Protein AF-A0A9X9PYR2-F1 (afdb_monomer_lite)

Radius of gyration: 12.33 Å; chains: 1; bounding box: 20×28×31 Å

Sequence (84 aa):
VKQRQEEVTRILDIYQIKYELIDISVSLKVLQEMRMKVSTPKALPPQIFNGQEYCGVRVNVHFYFIFISFIKVIYMGKQYIYGL

Organism: Gulo gulo (NCBI:txid48420)

pLDDT: mean 73.47, std 14.22, range [44.66, 90.44]

InterPro domains:
  IPR006993 SH3-binding, glutamic acid-rich protein [PF04908] (1-56)
  IPR036249 Thioredoxin-like superfamily [SSF52833] (4-56)
  IPR051033 SH3 domain-binding glutamic acid-rich protein [PTHR12232] (1-56)

Structure (mmCIF, N/CA/C/O backbone):
data_AF-A0A9X9PYR2-F1
#
_entry.id   AF-A0A9X9PYR2-F1
#
loop_
_atom_site.group_PDB
_atom_site.id
_atom_site.type_symbol
_atom_site.label_atom_id
_atom_site.label_alt_id
_atom_site.label_comp_id
_atom_site.label_asym_id
_atom_site.label_entity_id
_atom_site.label_seq_id
_atom_site.pdbx_PDB_ins_code
_atom_site.Cartn_x
_atom_site.Cartn_y
_atom_site.Cartn_z
_atom_site.occupancy
_atom_site.B_iso_or_equiv
_atom_site.auth_seq_id
_atom_site.auth_comp_id
_atom_site.auth_asym_id
_atom_site.auth_atom_id
_atom_site.pdbx_PDB_model_num
ATOM 1 N N . VAL A 1 1 ? 2.201 -9.695 3.483 1.00 59.84 1 VAL A N 1
ATOM 2 C CA . VAL A 1 1 ? 1.619 -8.388 3.089 1.00 59.84 1 VAL A CA 1
ATOM 3 C C . VAL A 1 1 ? 0.435 -8.051 3.982 1.00 59.84 1 VAL A C 1
ATOM 5 O O . VAL A 1 1 ? 0.554 -7.099 4.734 1.00 59.84 1 VAL A O 1
ATOM 8 N N . LYS A 1 2 ? -0.609 -8.893 4.012 1.00 68.06 2 LYS A N 1
ATOM 9 C CA . LYS A 1 2 ? -1.836 -8.693 4.804 1.00 68.06 2 LYS A CA 1
ATOM 10 C C . LYS A 1 2 ? -1.618 -8.363 6.294 1.00 68.06 2 LYS A C 1
ATOM 12 O O . LYS A 1 2 ? -1.999 -7.287 6.725 1.00 68.06 2 LYS A O 1
ATOM 17 N N . GLN A 1 3 ? -0.867 -9.193 7.026 1.00 71.88 3 GLN A N 1
ATOM 18 C CA . GLN A 1 3 ? -0.549 -8.941 8.447 1.00 71.88 3 GLN A CA 1
ATOM 19 C C . GLN A 1 3 ? 0.148 -7.593 8.699 1.00 71.88 3 GLN A C 1
ATOM 21 O O . GLN A 1 3 ? -0.071 -6.965 9.725 1.00 71.88 3 GLN A O 1
ATOM 26 N N . ARG A 1 4 ? 0.982 -7.128 7.757 1.00 69.00 4 ARG A N 1
ATOM 27 C CA . ARG A 1 4 ? 1.699 -5.852 7.904 1.00 69.00 4 ARG A CA 1
ATOM 28 C C . ARG A 1 4 ? 0.770 -4.667 7.687 1.00 69.00 4 ARG A C 1
ATOM 30 O O . ARG A 1 4 ? 0.886 -3.676 8.386 1.00 69.00 4 ARG A O 1
ATOM 37 N N . GLN A 1 5 ? -0.136 -4.768 6.719 1.00 71.50 5 GLN A N 1
ATOM 38 C CA . GLN A 1 5 ? -1.146 -3.744 6.468 1.00 71.50 5 GLN A CA 1
ATOM 39 C C . GLN A 1 5 ? -2.107 -3.629 7.656 1.00 71.50 5 GLN A C 1
ATOM 41 O O . GLN A 1 5 ? -2.354 -2.520 8.111 1.00 71.50 5 GLN A O 1
ATOM 46 N N . GLU A 1 6 ? -2.545 -4.764 8.211 1.00 81.19 6 GLU A N 1
ATOM 47 C CA . GLU A 1 6 ? -3.371 -4.820 9.426 1.00 81.19 6 GLU A CA 1
ATOM 48 C C . GLU A 1 6 ? -2.670 -4.191 10.643 1.00 81.19 6 GLU A C 1
ATOM 50 O O . GLU A 1 6 ? -3.303 -3.499 11.438 1.00 81.19 6 GLU A O 1
ATOM 55 N N . GLU A 1 7 ? -1.357 -4.391 10.791 1.00 79.31 7 GLU A N 1
ATOM 56 C CA . GLU A 1 7 ? -0.573 -3.765 11.861 1.00 79.31 7 GLU A CA 1
ATOM 57 C C . GLU A 1 7 ? -0.503 -2.237 11.704 1.00 79.31 7 GLU A C 1
ATOM 59 O O . GLU A 1 7 ? -0.722 -1.512 12.675 1.00 79.31 7 GLU A O 1
ATOM 64 N N . VAL A 1 8 ? -0.270 -1.737 10.482 1.00 75.31 8 VAL A N 1
ATOM 65 C CA . VAL A 1 8 ? -0.272 -0.292 10.192 1.00 75.31 8 VAL A CA 1
ATOM 66 C C . VAL A 1 8 ? -1.629 0.322 10.520 1.00 75.31 8 VAL A C 1
ATOM 68 O O . VAL A 1 8 ? -1.678 1.298 11.266 1.00 75.31 8 VAL A O 1
ATOM 71 N N . THR A 1 9 ? -2.721 -0.233 9.986 1.00 78.56 9 THR A N 1
ATOM 72 C CA . THR A 1 9 ? -4.065 0.333 10.174 1.00 78.56 9 THR A CA 1
ATOM 73 C C . THR A 1 9 ? -4.461 0.318 11.642 1.00 78.56 9 THR A C 1
ATOM 75 O O . THR A 1 9 ? -4.877 1.346 12.162 1.00 78.56 9 THR A O 1
ATOM 78 N N . ARG A 1 10 ? -4.196 -0.784 12.360 1.00 82.50 10 ARG A N 1
ATOM 79 C CA . ARG A 1 10 ? -4.475 -0.886 13.798 1.00 82.50 10 ARG A CA 1
ATOM 80 C C . ARG A 1 10 ? -3.757 0.191 14.610 1.00 82.50 10 ARG A C 1
ATOM 82 O O . ARG A 1 10 ? -4.346 0.748 15.531 1.00 82.50 10 ARG A O 1
ATOM 89 N N . ILE A 1 11 ? -2.490 0.475 14.306 1.00 76.69 11 ILE A N 1
ATOM 90 C CA . ILE A 1 11 ? -1.738 1.534 14.993 1.00 76.69 11 ILE A CA 1
ATOM 91 C C . ILE A 1 11 ? -2.371 2.899 14.710 1.00 76.69 11 ILE A C 1
ATOM 93 O O . ILE A 1 11 ? -2.606 3.665 15.642 1.00 76.69 11 ILE A O 1
ATOM 97 N N . LEU A 1 12 ? -2.675 3.201 13.447 1.00 78.38 12 LEU A N 1
ATOM 98 C CA . LEU A 1 12 ? -3.298 4.473 13.076 1.00 78.38 12 LEU A CA 1
ATOM 99 C C . LEU A 1 12 ? -4.667 4.651 13.745 1.00 78.38 12 LEU A C 1
ATOM 101 O O . LEU A 1 12 ? -4.950 5.735 14.254 1.00 78.38 12 LEU A O 1
ATOM 105 N N . ASP A 1 13 ? -5.455 3.579 13.834 1.00 84.19 13 ASP A N 1
ATOM 106 C CA . ASP A 1 13 ? -6.746 3.559 14.523 1.00 84.19 13 ASP A CA 1
ATOM 107 C C . ASP A 1 13 ? -6.591 3.840 16.029 1.00 84.19 13 ASP A C 1
ATOM 109 O O . ASP A 1 13 ? -7.321 4.667 16.578 1.00 84.19 13 ASP A O 1
ATOM 113 N N . ILE A 1 14 ? -5.607 3.215 16.700 1.00 84.06 14 ILE A N 1
ATOM 114 C CA . ILE A 1 14 ? -5.300 3.449 18.128 1.00 84.06 14 ILE A CA 1
ATOM 115 C C . ILE A 1 14 ? -4.986 4.927 18.391 1.00 84.06 14 ILE A C 1
ATOM 117 O O . ILE A 1 14 ? -5.421 5.483 19.400 1.00 84.06 14 ILE A O 1
ATOM 121 N N . TYR A 1 15 ? -4.246 5.568 17.486 1.00 77.81 15 TYR A N 1
ATOM 122 C CA . TYR A 1 15 ? -3.877 6.980 17.597 1.00 77.81 15 TYR A CA 1
ATOM 123 C C . TYR A 1 15 ? -4.904 7.941 16.971 1.00 77.81 15 TYR A C 1
ATOM 125 O O . TYR A 1 15 ? -4.651 9.145 16.934 1.00 77.81 15 TYR A O 1
ATOM 133 N N . GLN A 1 16 ? -6.055 7.437 16.504 1.00 80.50 16 GLN A N 1
ATOM 134 C CA . GLN A 1 16 ? -7.121 8.207 15.841 1.00 80.50 16 GLN A CA 1
ATOM 135 C C . GLN A 1 16 ? -6.634 9.045 14.652 1.00 80.50 16 GLN A C 1
ATOM 137 O O . GLN A 1 16 ? -7.119 10.146 14.372 1.00 80.50 16 GLN A O 1
ATOM 142 N N . ILE A 1 17 ? -5.651 8.518 13.937 1.00 79.12 17 ILE A N 1
ATOM 143 C CA . ILE A 1 17 ? -5.058 9.170 12.785 1.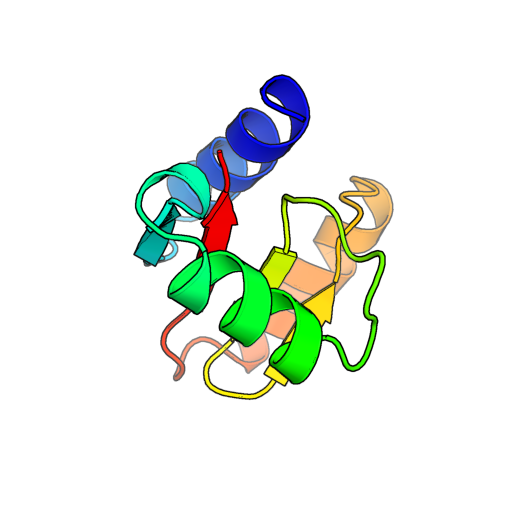00 79.12 17 ILE A CA 1
ATOM 144 C C . ILE A 1 17 ? -5.942 8.891 11.576 1.00 79.12 17 ILE A C 1
ATOM 146 O O . ILE A 1 17 ? -6.231 7.740 11.265 1.00 79.12 17 ILE A O 1
ATOM 150 N N . LYS A 1 18 ? -6.358 9.940 10.864 1.00 81.00 18 LYS A N 1
ATOM 151 C CA . LYS A 1 18 ? -7.128 9.778 9.626 1.00 81.00 18 LYS A CA 1
ATOM 152 C C . LYS A 1 18 ? -6.209 9.333 8.490 1.00 81.00 18 LYS A C 1
ATOM 154 O O . LYS A 1 18 ? -5.237 10.024 8.186 1.00 81.00 18 LYS A O 1
ATOM 159 N N . TYR A 1 19 ? -6.567 8.240 7.828 1.00 82.25 19 TYR A N 1
ATOM 160 C CA . TYR A 1 19 ? -5.885 7.734 6.641 1.00 82.25 19 TYR A CA 1
ATOM 161 C C . TYR A 1 19 ? -6.886 7.289 5.578 1.00 82.25 19 TYR A C 1
ATOM 163 O O . TYR A 1 19 ? -8.037 6.968 5.873 1.00 82.25 19 TYR A O 1
ATOM 171 N N . GLU A 1 20 ? -6.423 7.259 4.336 1.00 86.25 20 GLU A N 1
ATOM 172 C CA . GLU A 1 20 ? -7.132 6.682 3.203 1.00 86.25 20 GLU A CA 1
ATOM 173 C C . GLU A 1 20 ? -6.418 5.404 2.758 1.00 86.25 20 GLU A C 1
ATOM 175 O O . GLU A 1 20 ? -5.222 5.424 2.453 1.00 86.25 20 GLU A O 1
ATOM 180 N N . LEU A 1 21 ? -7.148 4.287 2.741 1.00 86.12 21 LEU A N 1
ATOM 181 C CA . LEU A 1 21 ? -6.645 3.018 2.230 1.00 86.12 21 LEU A CA 1
ATOM 182 C C . LEU A 1 21 ? -6.948 2.916 0.732 1.00 86.12 21 LEU A C 1
ATOM 184 O O . LEU A 1 21 ? -8.104 2.837 0.328 1.00 86.12 21 LEU A O 1
ATOM 188 N N . ILE A 1 22 ? -5.896 2.897 -0.078 1.00 87.50 22 ILE A N 1
ATOM 189 C CA . ILE A 1 22 ? -5.956 2.758 -1.529 1.00 87.50 22 ILE A CA 1
ATOM 190 C C . ILE A 1 22 ? -5.611 1.311 -1.884 1.00 87.50 22 ILE A C 1
ATOM 192 O O . ILE A 1 22 ? -4.463 0.882 -1.755 1.00 87.50 22 ILE A O 1
ATOM 196 N N . ASP A 1 23 ? -6.606 0.560 -2.346 1.00 86.44 23 ASP A N 1
ATOM 197 C CA . ASP A 1 23 ? -6.424 -0.818 -2.801 1.00 86.44 23 ASP A CA 1
ATOM 198 C C . ASP A 1 23 ? -5.812 -0.848 -4.213 1.00 86.44 23 ASP A C 1
ATOM 200 O O . ASP A 1 23 ? -6.410 -0.408 -5.201 1.00 86.44 23 ASP A O 1
ATOM 204 N N . ILE A 1 24 ? -4.590 -1.375 -4.313 1.00 87.00 24 ILE A N 1
ATOM 205 C CA . ILE A 1 24 ? -3.851 -1.471 -5.577 1.00 87.00 24 ILE A CA 1
ATOM 206 C C . ILE A 1 24 ? -4.320 -2.633 -6.457 1.00 87.00 24 ILE A C 1
ATOM 208 O O . ILE A 1 24 ? -3.936 -2.695 -7.626 1.00 87.00 24 ILE A O 1
ATOM 212 N N . SER A 1 25 ? -5.110 -3.563 -5.917 1.00 85.56 25 SER A N 1
ATOM 213 C CA . SER A 1 25 ? -5.671 -4.689 -6.665 1.00 85.56 25 SER A CA 1
ATOM 214 C C . SER A 1 25 ? -6.795 -4.249 -7.609 1.00 85.56 25 SER A C 1
ATOM 216 O O . SER A 1 25 ? -7.002 -4.871 -8.651 1.00 85.56 25 SER A O 1
ATOM 218 N N . VAL A 1 26 ? -7.447 -3.120 -7.304 1.00 86.88 26 VAL A N 1
ATOM 219 C CA . VAL A 1 26 ? -8.563 -2.561 -8.081 1.00 86.88 26 VAL A CA 1
ATOM 220 C C . VAL A 1 26 ? -8.146 -2.194 -9.505 1.00 86.88 26 VAL A C 1
ATOM 222 O O . VAL A 1 26 ? -8.933 -2.346 -10.439 1.00 86.88 26 VAL A O 1
ATOM 225 N N . SER A 1 27 ? -6.917 -1.704 -9.714 1.00 90.00 27 SER A N 1
ATOM 226 C CA . SER A 1 27 ? -6.426 -1.445 -11.070 1.00 90.00 27 SER A CA 1
ATOM 227 C C . SER A 1 27 ? -4.903 -1.402 -11.190 1.00 90.00 27 SER A C 1
ATOM 229 O O . SER A 1 27 ? -4.185 -0.883 -10.334 1.00 90.00 27 SER A O 1
ATOM 231 N N . LEU A 1 28 ? -4.408 -1.826 -12.357 1.00 88.81 28 LEU A N 1
ATOM 232 C CA . LEU A 1 28 ? -2.999 -1.683 -12.745 1.00 88.81 28 LEU A CA 1
ATOM 233 C C . LEU A 1 28 ? -2.517 -0.224 -12.714 1.00 88.81 28 LEU A C 1
ATOM 235 O O . LEU A 1 28 ? -1.341 0.016 -12.449 1.00 88.81 28 LEU A O 1
ATOM 239 N N . LYS A 1 29 ? -3.411 0.747 -12.953 1.00 90.44 29 LYS A N 1
ATOM 240 C CA . LYS A 1 29 ? -3.080 2.180 -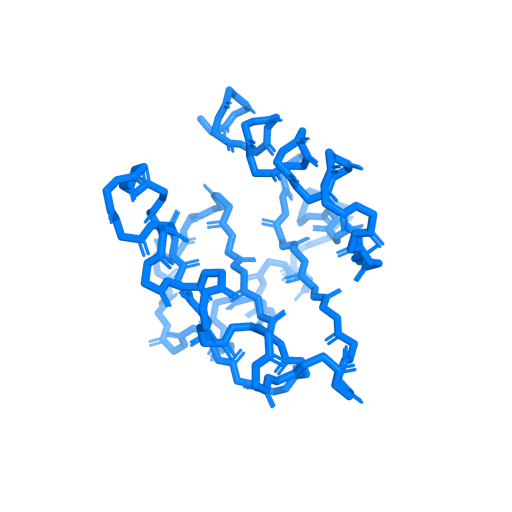12.906 1.00 90.44 29 LYS A CA 1
ATOM 241 C C . LYS A 1 29 ? -2.682 2.614 -11.498 1.00 90.44 29 LYS A C 1
ATOM 243 O O . LYS A 1 29 ? -1.672 3.287 -11.344 1.00 90.44 29 LYS A O 1
ATOM 248 N N . VAL A 1 30 ? -3.420 2.170 -10.483 1.00 88.19 30 VAL A N 1
ATOM 249 C CA . VAL A 1 30 ? -3.134 2.481 -9.072 1.00 88.19 30 VAL A CA 1
ATOM 250 C C . VAL A 1 30 ? -1.821 1.829 -8.626 1.00 88.19 30 VAL A C 1
ATOM 252 O O . VAL A 1 30 ? -0.991 2.467 -7.979 1.00 88.19 30 VAL A O 1
ATOM 255 N N . LEU A 1 31 ? -1.563 0.584 -9.045 1.00 87.94 31 LEU A N 1
ATOM 256 C CA . LEU A 1 31 ? -0.273 -0.075 -8.814 1.00 87.94 31 LEU A CA 1
ATOM 257 C C . LEU A 1 31 ? 0.896 0.694 -9.457 1.00 87.94 31 LEU A C 1
ATOM 259 O O . LEU A 1 31 ? 1.965 0.829 -8.855 1.00 87.94 31 LEU A O 1
ATOM 263 N N . GLN A 1 32 ? 0.715 1.176 -10.689 1.00 90.44 32 GLN A N 1
ATOM 264 C CA . GLN A 1 32 ? 1.717 1.982 -11.386 1.00 90.44 32 GLN A CA 1
ATOM 265 C C . GLN A 1 32 ? 1.921 3.335 -10.705 1.00 90.44 32 GLN A C 1
ATOM 267 O O . GLN A 1 32 ? 3.066 3.732 -10.512 1.00 90.44 32 GLN A O 1
ATOM 272 N N . GLU A 1 33 ? 0.849 4.005 -10.282 1.00 89.38 33 GLU A N 1
ATOM 273 C CA . GLU A 1 33 ? 0.911 5.259 -9.530 1.00 89.38 33 GLU A CA 1
ATOM 274 C C . GLU A 1 33 ? 1.731 5.099 -8.247 1.00 89.38 33 GLU A C 1
ATOM 276 O O . GLU A 1 33 ? 2.666 5.865 -8.016 1.00 89.38 33 GLU A O 1
ATOM 281 N N . MET A 1 34 ? 1.457 4.054 -7.460 1.00 89.12 34 MET A N 1
ATOM 282 C CA . MET A 1 34 ? 2.241 3.720 -6.272 1.00 89.12 34 MET A CA 1
ATOM 283 C C . MET A 1 34 ? 3.728 3.541 -6.621 1.00 89.12 34 MET A C 1
ATOM 285 O O . MET A 1 34 ? 4.591 4.147 -5.992 1.00 89.12 34 MET A O 1
ATOM 289 N N . ARG A 1 35 ? 4.058 2.747 -7.650 1.00 90.44 35 ARG A N 1
ATOM 290 C CA . ARG A 1 35 ? 5.454 2.500 -8.069 1.00 90.44 35 ARG A CA 1
ATOM 291 C C . ARG A 1 35 ? 6.166 3.757 -8.563 1.00 90.44 35 ARG A C 1
ATOM 293 O O . ARG A 1 35 ? 7.356 3.903 -8.292 1.00 90.44 35 ARG A O 1
ATOM 300 N N . MET A 1 36 ? 5.455 4.644 -9.258 1.00 89.88 36 MET A N 1
ATOM 301 C CA . MET A 1 36 ? 5.980 5.938 -9.696 1.00 89.88 36 MET A CA 1
ATOM 302 C C . MET A 1 36 ? 6.244 6.855 -8.504 1.00 89.88 36 MET A C 1
ATOM 304 O O . MET A 1 36 ? 7.321 7.432 -8.425 1.00 89.88 36 MET A O 1
ATOM 308 N N . LYS A 1 37 ? 5.318 6.935 -7.540 1.00 86.19 37 LYS A N 1
ATOM 309 C CA . LYS A 1 37 ? 5.483 7.754 -6.328 1.00 86.19 37 LYS A CA 1
ATOM 310 C C . LYS A 1 37 ? 6.638 7.279 -5.442 1.00 86.19 37 LYS A C 1
ATOM 312 O O . LYS A 1 37 ? 7.341 8.097 -4.864 1.00 86.19 37 LYS A O 1
ATOM 317 N N . VAL A 1 38 ? 6.868 5.967 -5.364 1.00 85.50 38 VAL A N 1
ATOM 318 C CA . VAL A 1 38 ? 8.026 5.376 -4.660 1.00 85.50 38 VAL A CA 1
ATOM 319 C C . VAL A 1 38 ? 9.307 5.437 -5.518 1.00 85.50 38 VAL A C 1
ATOM 321 O O . VAL A 1 38 ? 10.381 5.039 -5.068 1.00 85.50 38 VAL A O 1
ATOM 324 N N . SER A 1 39 ? 9.218 5.880 -6.779 1.00 86.31 39 SER A N 1
ATOM 325 C CA . SER A 1 39 ? 10.304 5.831 -7.771 1.00 86.31 39 SER A CA 1
ATOM 326 C C . SER A 1 39 ? 10.961 4.446 -7.880 1.00 86.31 39 SER A C 1
ATOM 328 O O . SER A 1 39 ? 12.151 4.319 -8.160 1.00 86.31 39 SER A O 1
ATOM 330 N N . THR A 1 40 ? 10.189 3.382 -7.627 1.00 81.88 40 THR A N 1
ATOM 331 C CA . THR A 1 40 ? 10.687 2.004 -7.547 1.00 81.88 40 THR A CA 1
ATOM 332 C C . THR A 1 40 ? 9.750 1.052 -8.298 1.00 81.88 40 THR A C 1
ATOM 334 O O . THR A 1 40 ? 8.667 0.722 -7.807 1.00 81.88 40 THR A O 1
ATOM 337 N N . PRO A 1 41 ? 10.163 0.508 -9.459 1.00 83.25 41 PRO A N 1
ATOM 338 C CA . PRO A 1 41 ? 9.297 -0.318 -10.309 1.00 83.25 41 PRO A CA 1
ATOM 339 C C . PRO A 1 41 ? 8.954 -1.690 -9.705 1.00 83.25 41 PRO A C 1
ATOM 341 O O . PRO A 1 41 ? 7.991 -2.328 -10.124 1.00 83.25 41 PRO A O 1
ATOM 344 N N . LYS A 1 42 ? 9.720 -2.144 -8.705 1.00 85.25 42 LYS A N 1
ATOM 345 C CA . LYS A 1 42 ? 9.492 -3.396 -7.965 1.00 85.25 42 LYS A CA 1
ATOM 346 C C . LYS A 1 42 ? 8.877 -3.168 -6.577 1.00 85.25 42 LYS A C 1
ATOM 348 O O . LYS A 1 42 ? 8.936 -4.064 -5.740 1.00 85.25 42 LYS A O 1
ATOM 353 N N . ALA A 1 43 ? 8.315 -1.983 -6.311 1.00 83.00 43 ALA A N 1
ATOM 354 C CA . ALA A 1 43 ? 7.669 -1.703 -5.032 1.00 83.00 43 ALA A CA 1
ATOM 355 C C . ALA A 1 43 ? 6.489 -2.659 -4.795 1.00 83.00 43 ALA A C 1
ATOM 357 O O . ALA A 1 43 ? 5.694 -2.934 -5.704 1.00 83.00 43 ALA A O 1
ATOM 358 N N . LEU A 1 44 ? 6.406 -3.160 -3.563 1.00 83.81 44 LEU A N 1
ATOM 359 C CA . LEU A 1 44 ? 5.365 -4.061 -3.078 1.00 83.81 44 LEU A CA 1
ATOM 360 C C . LEU A 1 44 ? 4.622 -3.394 -1.914 1.00 83.81 44 LEU A C 1
ATOM 362 O O . LEU A 1 44 ? 5.275 -2.728 -1.111 1.00 83.81 44 LEU A O 1
ATOM 366 N N . PRO A 1 45 ? 3.304 -3.581 -1.778 1.00 82.81 45 PRO A N 1
ATOM 367 C CA . PRO A 1 45 ? 2.550 -3.073 -0.632 1.00 82.81 45 PRO A CA 1
ATOM 368 C C . PRO A 1 45 ? 2.994 -3.711 0.705 1.00 82.81 45 PRO A C 1
ATOM 370 O O . PRO A 1 45 ? 3.514 -4.838 0.712 1.00 82.81 45 PRO A O 1
ATOM 373 N N . PRO A 1 46 ? 2.743 -3.051 1.853 1.00 81.56 46 PRO A N 1
ATOM 374 C CA . PRO A 1 46 ? 2.122 -1.727 1.990 1.00 81.56 46 PRO A CA 1
ATOM 375 C C . PRO A 1 46 ? 3.095 -0.566 1.706 1.00 81.56 46 PRO A C 1
ATOM 377 O O . PRO A 1 46 ? 4.293 -0.701 1.939 1.00 81.56 46 PRO A O 1
ATOM 380 N N . GLN A 1 47 ? 2.590 0.570 1.214 1.00 84.62 47 GLN A N 1
ATOM 381 C CA . GLN A 1 47 ? 3.366 1.808 1.001 1.00 84.62 47 GLN A CA 1
ATOM 382 C C . GLN A 1 47 ? 2.640 2.996 1.637 1.00 84.62 47 GLN A C 1
ATOM 384 O O . GLN A 1 47 ? 1.478 3.236 1.308 1.00 84.62 47 GLN A O 1
ATOM 389 N N . ILE A 1 48 ? 3.305 3.731 2.530 1.00 83.38 48 ILE A N 1
ATOM 390 C CA . ILE A 1 48 ? 2.693 4.842 3.275 1.00 83.38 48 ILE A CA 1
ATOM 391 C C . ILE A 1 48 ? 3.164 6.179 2.700 1.00 83.38 48 ILE A C 1
ATOM 393 O O . ILE A 1 48 ? 4.355 6.371 2.442 1.00 83.38 48 ILE A O 1
ATOM 397 N N . PHE A 1 49 ? 2.226 7.109 2.542 1.00 80.81 49 PHE A N 1
ATOM 398 C CA . PHE A 1 49 ? 2.465 8.480 2.107 1.00 80.81 49 PHE A CA 1
ATOM 399 C C . PHE A 1 49 ? 1.734 9.477 3.004 1.00 80.81 49 PHE A C 1
ATOM 401 O O . PHE A 1 49 ? 0.623 9.219 3.466 1.00 80.81 49 PHE A O 1
ATOM 408 N N . ASN A 1 50 ? 2.327 10.651 3.184 1.00 77.56 50 ASN A N 1
ATOM 409 C CA . ASN A 1 50 ? 1.687 11.808 3.792 1.00 77.56 50 ASN A C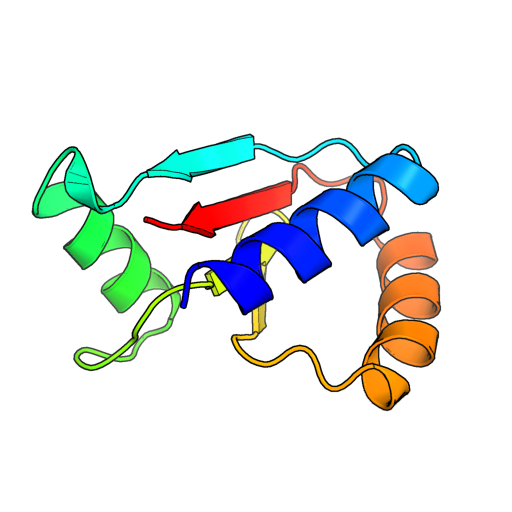A 1
ATOM 410 C C . ASN A 1 50 ? 1.622 12.934 2.757 1.00 77.56 50 ASN A C 1
ATOM 412 O O . ASN A 1 50 ? 2.624 13.572 2.437 1.00 77.56 50 ASN A O 1
ATOM 416 N N . GLY A 1 51 ? 0.452 13.145 2.159 1.00 78.81 51 GLY A N 1
ATOM 417 C CA . GLY A 1 51 ? 0.323 14.026 1.006 1.00 78.81 51 GLY A CA 1
ATOM 418 C C . GLY A 1 51 ? 1.149 13.509 -0.175 1.00 78.81 51 GLY A C 1
ATOM 419 O O . GLY A 1 51 ? 0.816 12.491 -0.780 1.00 78.81 51 GLY A O 1
ATOM 420 N N . GLN A 1 52 ? 2.218 14.236 -0.501 1.00 79.75 52 GLN A N 1
ATOM 421 C CA . GLN A 1 52 ? 3.188 13.879 -1.544 1.00 79.75 52 GLN A CA 1
ATOM 422 C C . GLN A 1 52 ? 4.472 13.261 -0.970 1.00 79.75 52 GLN A C 1
ATOM 424 O O . GLN A 1 52 ? 5.294 12.747 -1.725 1.00 79.75 52 GLN A O 1
ATOM 429 N N . GLU A 1 53 ? 4.655 13.307 0.351 1.00 77.62 53 GLU A N 1
ATOM 430 C CA . GLU A 1 53 ? 5.857 12.819 1.013 1.00 77.62 53 GLU A CA 1
ATOM 431 C C . GLU A 1 53 ? 5.770 11.309 1.228 1.00 77.62 53 GLU A C 1
ATOM 433 O O . GLU A 1 53 ? 4.770 10.780 1.720 1.00 77.62 53 GLU A O 1
ATOM 438 N N . TYR A 1 54 ? 6.825 10.601 0.840 1.00 81.88 54 TYR A N 1
ATOM 439 C CA . TYR A 1 54 ? 6.906 9.158 0.992 1.00 81.88 54 TYR A CA 1
ATOM 440 C C . TYR A 1 54 ? 7.442 8.781 2.377 1.00 81.88 54 TYR A C 1
ATOM 442 O O . TYR A 1 54 ? 8.532 9.191 2.767 1.00 81.88 54 TYR A O 1
ATOM 450 N N . CYS A 1 55 ? 6.684 7.962 3.105 1.00 76.38 55 CYS A N 1
ATOM 451 C CA . CYS A 1 55 ? 6.947 7.620 4.502 1.00 76.38 55 CYS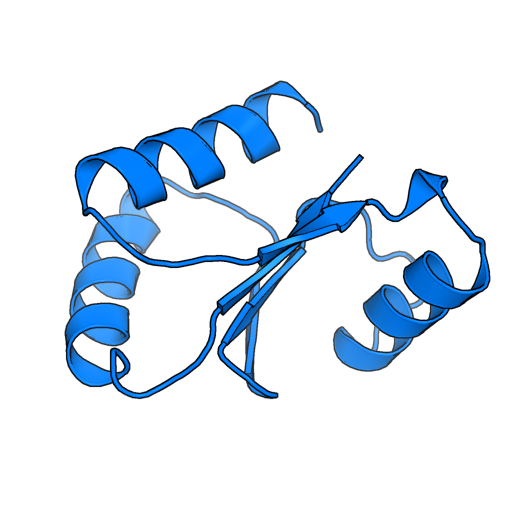 A CA 1
ATOM 452 C C . CYS A 1 55 ? 7.584 6.232 4.696 1.00 76.38 55 CYS A C 1
ATOM 454 O O . CYS A 1 55 ? 8.124 5.953 5.765 1.00 76.38 55 CYS A O 1
ATOM 456 N N . GLY A 1 56 ? 7.538 5.355 3.684 1.00 77.00 56 GLY A N 1
ATOM 457 C CA . GLY A 1 56 ? 8.201 4.044 3.706 1.00 77.00 56 GLY A CA 1
ATOM 458 C C . GLY A 1 56 ? 7.286 2.813 3.592 1.00 77.00 56 GLY A C 1
ATOM 459 O O . GLY A 1 56 ? 6.059 2.903 3.608 1.00 77.00 56 GLY A O 1
ATOM 460 N N . VAL A 1 57 ? 7.931 1.637 3.482 1.00 67.19 57 VAL A N 1
ATOM 461 C CA . VAL A 1 57 ? 7.316 0.292 3.298 1.00 67.19 57 VAL A CA 1
ATOM 462 C C . VAL A 1 57 ? 7.282 -0.539 4.583 1.00 67.19 57 VAL A C 1
ATOM 464 O O . VAL A 1 57 ? 6.466 -1.447 4.741 1.00 67.19 57 VAL A O 1
ATOM 467 N N . ARG A 1 58 ? 8.284 -0.351 5.454 1.00 59.94 58 ARG A N 1
ATOM 468 C CA . ARG A 1 58 ? 8.622 -1.311 6.511 1.00 59.94 58 ARG A CA 1
ATOM 469 C C . ARG A 1 58 ? 8.337 -0.731 7.882 1.00 59.94 58 ARG A C 1
ATOM 471 O O . ARG A 1 58 ? 9.073 0.114 8.379 1.00 59.94 58 ARG A O 1
ATOM 478 N N . VAL A 1 59 ? 7.316 -1.294 8.509 1.00 51.69 59 VAL A N 1
ATOM 479 C CA . VAL A 1 59 ? 7.039 -1.158 9.933 1.00 51.69 59 VAL A CA 1
ATOM 480 C C . VAL A 1 59 ? 8.104 -1.922 10.712 1.00 51.69 59 VAL A C 1
ATOM 482 O O . VAL A 1 59 ? 7.966 -3.106 10.988 1.00 51.69 59 VAL A O 1
ATOM 485 N N . ASN A 1 60 ? 9.222 -1.269 11.021 1.00 48.59 60 ASN A N 1
ATOM 486 C CA . ASN A 1 60 ? 9.986 -1.651 12.202 1.00 48.59 60 ASN A CA 1
ATOM 487 C C . ASN A 1 60 ? 9.345 -0.904 13.368 1.00 48.59 60 ASN A C 1
ATOM 489 O O . ASN A 1 60 ? 9.431 0.320 13.433 1.00 48.59 60 ASN A O 1
ATOM 493 N N . VAL A 1 61 ? 8.703 -1.634 14.279 1.00 49.22 61 VAL A N 1
ATOM 494 C CA . VAL A 1 61 ? 7.966 -1.092 15.438 1.00 49.22 61 VAL A CA 1
ATOM 495 C C . VAL A 1 61 ? 8.832 -0.137 16.283 1.00 49.22 61 VAL A C 1
ATOM 497 O O . VAL A 1 61 ? 8.332 0.800 16.892 1.00 49.22 61 VAL A O 1
ATOM 500 N N . HIS A 1 62 ? 10.159 -0.293 16.246 1.00 47.44 62 HIS A N 1
ATOM 501 C CA . HIS A 1 62 ? 11.106 0.608 16.911 1.00 47.44 62 HIS A CA 1
ATOM 502 C C . HIS A 1 62 ? 11.251 1.983 16.225 1.00 47.44 62 HIS A C 1
ATOM 504 O O . HIS A 1 62 ? 11.430 2.999 16.888 1.00 47.44 62 HIS A O 1
ATOM 510 N N . PHE A 1 63 ? 11.119 2.041 14.897 1.00 51.16 63 PHE A N 1
ATOM 511 C CA . PHE A 1 63 ? 11.103 3.296 14.139 1.00 51.16 63 PHE A CA 1
ATOM 512 C C . PHE A 1 63 ? 9.766 4.036 14.278 1.00 51.16 63 PHE A C 1
ATOM 514 O O . PHE A 1 63 ? 9.720 5.245 14.078 1.00 51.16 63 PHE A O 1
ATOM 521 N N . TYR A 1 64 ? 8.692 3.345 14.677 1.00 53.75 64 TYR A N 1
ATOM 522 C CA . TYR A 1 64 ? 7.360 3.930 14.848 1.00 53.75 64 TYR A CA 1
ATOM 523 C C . TYR A 1 64 ? 7.277 4.949 15.980 1.00 53.75 64 TYR A C 1
ATOM 525 O O . TYR A 1 64 ? 6.509 5.889 15.864 1.00 53.75 64 TYR A O 1
ATOM 533 N N . PHE A 1 65 ? 8.071 4.834 17.046 1.00 49.94 65 PHE A N 1
ATOM 534 C CA . PHE A 1 65 ? 8.053 5.838 18.117 1.00 49.94 65 PHE A CA 1
ATOM 535 C C . PHE A 1 65 ? 8.661 7.172 17.652 1.00 49.94 65 PHE A C 1
ATOM 537 O O . PHE A 1 65 ? 8.137 8.248 17.948 1.00 49.94 65 PHE A O 1
ATOM 544 N N . ILE A 1 66 ? 9.724 7.095 16.843 1.00 49.97 66 ILE A N 1
ATOM 545 C CA . ILE A 1 66 ? 10.343 8.255 16.190 1.00 49.97 66 ILE A CA 1
ATOM 546 C C . ILE A 1 66 ? 9.413 8.788 15.096 1.00 49.97 66 ILE A C 1
ATOM 548 O O . ILE A 1 66 ? 9.205 9.994 15.008 1.00 49.97 66 ILE A O 1
ATOM 552 N N . PHE A 1 67 ? 8.780 7.898 14.325 1.00 54.66 67 PHE A N 1
ATOM 553 C CA . PHE A 1 67 ? 7.840 8.267 13.275 1.00 54.66 67 PHE A CA 1
ATOM 554 C C . PHE A 1 67 ? 6.569 8.899 13.843 1.00 54.66 67 PHE A C 1
ATOM 556 O O . PHE A 1 67 ? 6.214 9.955 13.374 1.00 54.66 67 PHE A O 1
ATOM 563 N N . ILE A 1 68 ? 5.935 8.384 14.901 1.00 54.28 68 ILE A N 1
ATOM 564 C CA . ILE A 1 68 ? 4.773 9.010 15.568 1.00 54.28 68 ILE A CA 1
ATOM 565 C C . ILE A 1 68 ? 5.149 10.368 16.167 1.00 54.28 68 ILE A C 1
ATOM 567 O O . ILE A 1 68 ? 4.347 11.297 16.108 1.00 54.28 68 ILE A O 1
ATOM 571 N N . SER A 1 69 ? 6.368 10.512 16.694 1.00 48.88 69 SER A N 1
ATOM 572 C CA . SER A 1 69 ? 6.879 11.807 17.159 1.00 48.88 69 SER A CA 1
ATOM 573 C C . SER A 1 69 ? 7.051 12.793 15.994 1.00 48.88 69 SER A C 1
ATOM 575 O O . SER A 1 69 ? 6.733 13.969 16.145 1.00 48.88 69 SER A O 1
ATOM 577 N N . PHE A 1 70 ? 7.447 12.307 14.812 1.00 51.00 70 PHE A N 1
ATOM 578 C CA . PHE A 1 70 ? 7.504 13.082 13.569 1.00 51.00 70 PHE A CA 1
ATOM 579 C C . PHE A 1 70 ? 6.114 13.345 12.965 1.00 51.00 70 PHE A C 1
ATOM 581 O O . PHE A 1 70 ? 5.809 14.481 12.641 1.00 51.00 70 PHE A O 1
ATOM 588 N N . ILE A 1 71 ? 5.205 12.367 12.895 1.00 50.06 71 ILE A N 1
ATOM 589 C CA . ILE A 1 71 ? 3.823 12.556 12.444 1.00 50.06 71 ILE A CA 1
ATOM 590 C C . ILE A 1 71 ? 3.112 13.535 13.391 1.00 50.06 71 ILE A C 1
ATOM 592 O O . ILE A 1 71 ? 2.344 14.362 12.917 1.00 50.06 71 ILE A O 1
ATOM 596 N N . LYS A 1 72 ? 3.438 13.568 14.695 1.00 49.91 72 LYS A N 1
ATOM 597 C CA . LYS A 1 72 ? 2.934 14.608 15.610 1.00 49.91 72 LYS A CA 1
ATOM 598 C C . LYS A 1 72 ? 3.291 16.030 15.183 1.00 49.91 72 LYS A C 1
ATOM 600 O O . LYS A 1 72 ? 2.492 16.938 15.395 1.00 49.91 72 LYS A O 1
ATOM 605 N N . VAL A 1 73 ? 4.425 16.189 14.509 1.00 44.66 73 VAL A N 1
ATOM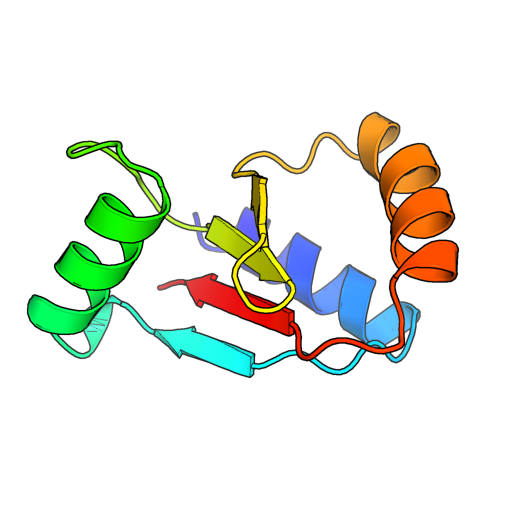 606 C CA . VAL A 1 73 ? 4.860 17.434 13.865 1.00 44.66 73 VAL A CA 1
ATOM 607 C C . VAL A 1 73 ? 4.222 17.624 12.470 1.00 44.66 73 VAL A C 1
ATOM 609 O O . VAL A 1 73 ? 4.069 18.762 12.040 1.00 44.66 73 VAL A O 1
ATOM 612 N N . ILE A 1 74 ? 3.763 16.558 11.791 1.00 45.62 74 ILE A N 1
ATOM 613 C CA . ILE A 1 74 ? 3.177 16.589 10.428 1.00 45.62 74 ILE A CA 1
ATOM 614 C C . ILE A 1 74 ? 1.627 16.397 10.378 1.00 45.62 74 ILE A C 1
ATOM 616 O O . ILE A 1 74 ? 1.063 16.357 9.286 1.00 45.62 74 ILE A O 1
ATOM 620 N N . TYR A 1 75 ? 0.870 16.312 11.489 1.00 50.09 75 TYR A N 1
ATOM 621 C CA . TYR A 1 75 ? -0.617 16.150 11.491 1.00 50.09 75 TYR A CA 1
ATOM 622 C C . TYR A 1 75 ? -1.423 17.367 10.966 1.00 50.09 75 TYR A C 1
ATOM 624 O O . TYR A 1 75 ? -2.533 17.637 11.421 1.00 50.09 75 TYR A O 1
ATOM 632 N N . MET A 1 76 ? -0.911 18.089 9.974 1.00 51.66 76 MET A N 1
ATOM 633 C CA . M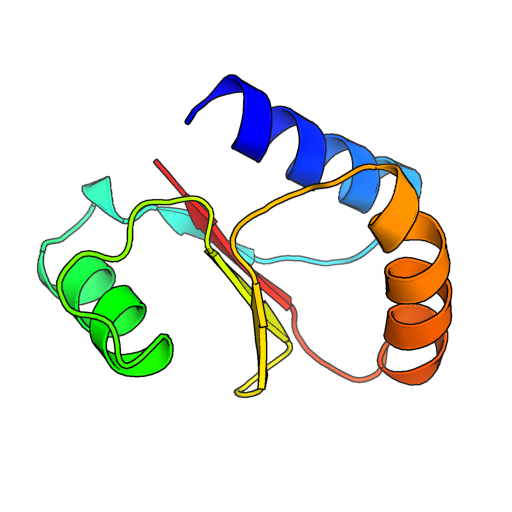ET A 1 76 ? -1.697 18.989 9.122 1.00 51.66 76 MET A CA 1
ATOM 634 C C . MET A 1 76 ? -1.955 18.398 7.715 1.00 51.66 76 MET A C 1
ATOM 636 O O . MET A 1 76 ? -2.609 19.045 6.901 1.00 51.66 76 MET A O 1
ATOM 640 N N . GLY A 1 77 ? -1.470 17.183 7.403 1.00 56.16 77 GLY A N 1
ATOM 641 C CA . GLY A 1 77 ? -1.586 16.542 6.077 1.00 56.16 77 GLY A CA 1
ATOM 642 C C . GLY A 1 77 ? -2.535 15.331 5.996 1.00 56.16 77 GLY A C 1
ATOM 643 O O . GLY A 1 77 ? -2.810 14.668 6.995 1.00 56.16 77 GLY A O 1
ATOM 644 N N . LYS A 1 78 ? -3.037 15.026 4.785 1.00 64.19 78 LYS A N 1
ATOM 645 C CA . LYS A 1 78 ? -3.811 13.803 4.469 1.00 64.19 78 LYS A CA 1
ATOM 646 C C . LYS A 1 78 ? -2.877 12.602 4.302 1.00 64.19 78 LYS A C 1
ATOM 648 O O . LYS A 1 78 ? -1.933 12.683 3.520 1.00 64.19 78 LYS A O 1
ATOM 653 N N . GLN A 1 79 ? -3.174 11.481 4.955 1.00 67.31 79 GLN A N 1
ATOM 654 C CA . GLN A 1 79 ? -2.359 10.263 4.875 1.00 67.31 79 GLN A CA 1
ATOM 655 C C . GLN A 1 79 ? -2.962 9.229 3.920 1.00 67.31 79 GLN A C 1
ATOM 657 O O . GLN A 1 79 ? -4.167 8.991 3.954 1.00 67.31 79 GLN A O 1
ATOM 662 N N . TYR A 1 80 ? -2.116 8.586 3.114 1.00 73.06 80 TYR A N 1
ATOM 663 C CA . TYR A 1 80 ? -2.501 7.558 2.147 1.00 73.06 80 TYR A CA 1
ATOM 664 C C . TYR A 1 80 ? -1.718 6.269 2.391 1.00 73.06 80 TYR A C 1
ATOM 666 O O . TYR A 1 80 ? -0.498 6.291 2.570 1.00 73.06 80 TYR A O 1
ATOM 674 N N . ILE A 1 81 ? -2.410 5.135 2.348 1.00 74.31 81 ILE A N 1
ATOM 675 C CA . ILE A 1 81 ? -1.828 3.803 2.507 1.00 74.31 81 ILE A CA 1
ATOM 676 C C . ILE A 1 81 ? -2.194 2.988 1.278 1.00 74.31 81 ILE A C 1
ATOM 678 O O . ILE A 1 81 ? -3.365 2.715 1.049 1.00 74.31 81 ILE A O 1
ATOM 682 N N . TYR A 1 82 ? -1.203 2.568 0.500 1.00 72.69 82 TYR A N 1
ATOM 683 C CA . TYR A 1 82 ? -1.425 1.656 -0.619 1.00 72.69 82 TYR A CA 1
ATOM 684 C C . TYR A 1 82 ? -1.330 0.215 -0.119 1.00 72.69 82 TYR A C 1
ATOM 686 O O . TYR A 1 82 ? -0.285 -0.187 0.405 1.00 72.69 82 TYR A O 1
ATOM 694 N N . GLY A 1 83 ? -2.411 -0.547 -0.274 1.00 73.25 83 GLY A N 1
ATOM 695 C CA . GLY A 1 83 ? -2.581 -1.905 0.251 1.00 73.25 83 GLY A CA 1
ATOM 696 C C . GLY A 1 83 ? -3.157 -2.892 -0.768 1.00 73.25 83 GLY A C 1
ATOM 697 O O . GLY A 1 83 ? -3.486 -2.496 -1.884 1.00 73.25 83 GLY A O 1
ATOM 698 N N . LEU A 1 84 ? -3.218 -4.173 -0.382 1.00 62.31 84 LEU A N 1
ATOM 699 C CA . LEU A 1 84 ? -4.014 -5.222 -1.048 1.00 62.31 84 LEU A CA 1
ATOM 700 C C . LEU A 1 84 ? -5.378 -5.382 -0.367 1.00 62.31 84 LEU A C 1
ATOM 702 O O . LEU A 1 84 ? -5.497 -4.927 0.799 1.00 62.31 84 LEU A O 1
#

Foldseek 3Di:
DVVQVVVVVVVCVVVVHAADEAECVVDPVSVVVQCVLVVHNPDDDFWKDWASRTDDHDPPVVCVVVVVVVVVVVSVTYMYTYDD

Secondary structure (DSSP, 8-state):
-HHHHHHHHHHHHHTT--EEEEETTS-HHHHHHHHHHTT-TT--S-EEEETTEEEES---HHHHHHHHHHHHHHTTS-EEEEE-